Protein AF-A0A963ZEJ1-F1 (afdb_monomer_lite)

Structure (mmCIF, N/CA/C/O backbone):
data_AF-A0A963ZEJ1-F1
#
_entry.id   AF-A0A963ZEJ1-F1
#
loop_
_atom_site.group_PDB
_atom_site.id
_atom_site.type_symbol
_atom_site.label_atom_id
_atom_site.label_alt_id
_atom_site.label_comp_id
_atom_site.label_asym_id
_atom_site.label_entity_id
_atom_site.label_seq_id
_atom_site.pdbx_PDB_ins_code
_atom_site.Cartn_x
_atom_site.Cartn_y
_atom_site.Cartn_z
_atom_site.occupancy
_atom_site.B_iso_or_equiv
_atom_site.auth_seq_id
_atom_site.auth_comp_id
_atom_site.auth_asym_id
_atom_site.auth_atom_id
_atom_site.pdbx_PDB_model_num
ATOM 1 N N . MET A 1 1 ? -44.339 -29.256 -7.435 1.00 39.06 1 MET A N 1
ATOM 2 C CA . MET A 1 1 ? -43.150 -28.799 -8.188 1.00 39.06 1 MET A CA 1
ATOM 3 C C . MET A 1 1 ? -42.089 -28.352 -7.192 1.00 39.06 1 MET A C 1
ATOM 5 O O . MET A 1 1 ? -42.440 -28.005 -6.073 1.00 39.06 1 MET A O 1
ATOM 9 N N . LYS A 1 2 ? -40.819 -28.568 -7.535 1.00 39.97 2 LYS A N 1
ATOM 10 C CA . LYS A 1 2 ? -39.689 -28.749 -6.613 1.00 39.97 2 LYS A CA 1
ATOM 11 C C . LYS A 1 2 ? -39.314 -27.476 -5.844 1.00 39.97 2 LYS A C 1
ATOM 13 O O . LYS A 1 2 ? -39.390 -26.372 -6.365 1.00 39.97 2 LYS A O 1
ATOM 18 N N . LYS A 1 3 ? -38.897 -27.708 -4.600 1.00 50.38 3 LYS A N 1
ATOM 19 C CA . LYS A 1 3 ? -38.293 -26.777 -3.646 1.00 50.38 3 LYS A CA 1
ATOM 20 C C . LYS A 1 3 ? -37.101 -26.073 -4.302 1.00 50.38 3 LYS A C 1
ATOM 22 O O . LYS A 1 3 ? -36.184 -26.760 -4.741 1.00 50.38 3 LYS A O 1
ATOM 27 N N . VAL A 1 4 ? -37.096 -24.744 -4.313 1.00 52.72 4 VAL A N 1
ATOM 28 C CA . VAL A 1 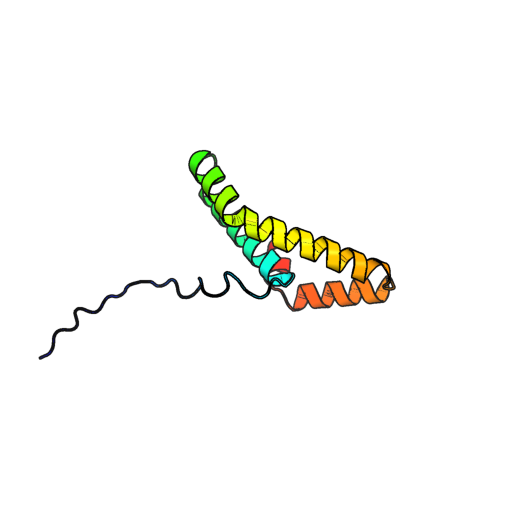4 ? -35.884 -23.942 -4.537 1.00 52.72 4 VAL A CA 1
ATOM 29 C C . VAL A 1 4 ? -35.764 -22.973 -3.364 1.00 52.72 4 VAL A C 1
ATOM 31 O O . VAL A 1 4 ? -35.991 -21.776 -3.468 1.00 52.72 4 VAL A O 1
ATOM 34 N N . LEU A 1 5 ? -35.478 -23.555 -2.200 1.00 52.38 5 LEU A N 1
ATOM 35 C CA . LEU A 1 5 ? -34.773 -22.874 -1.123 1.00 52.38 5 LEU A CA 1
ATOM 36 C C . LEU A 1 5 ? -33.290 -23.007 -1.462 1.00 52.38 5 LEU A C 1
ATOM 38 O O . LEU A 1 5 ? -32.654 -23.977 -1.063 1.00 52.38 5 LEU A O 1
ATOM 42 N N . LEU A 1 6 ? -32.775 -22.089 -2.270 1.00 44.62 6 LEU A N 1
ATOM 43 C CA . LEU A 1 6 ? -31.344 -21.950 -2.513 1.00 44.62 6 LEU A CA 1
ATOM 44 C C . LEU A 1 6 ? -31.009 -20.465 -2.417 1.00 44.62 6 LEU A C 1
ATOM 46 O O . LEU A 1 6 ? -31.089 -19.720 -3.386 1.00 44.62 6 LEU A O 1
ATOM 50 N N . SER A 1 7 ? -30.718 -20.062 -1.180 1.00 50.50 7 SER A N 1
ATOM 51 C CA . SER A 1 7 ? -29.470 -19.371 -0.860 1.00 50.50 7 SER A CA 1
ATOM 52 C C . SER A 1 7 ? -28.979 -18.387 -1.925 1.00 50.50 7 SER A C 1
ATOM 54 O O . SER A 1 7 ? -28.065 -18.702 -2.683 1.00 50.50 7 SER A O 1
ATOM 56 N N . LEU A 1 8 ? -29.497 -17.155 -1.895 1.00 43.38 8 LEU A N 1
ATOM 57 C CA . LEU A 1 8 ? -28.726 -15.993 -2.345 1.00 43.38 8 LEU A CA 1
ATOM 58 C C . LEU A 1 8 ? -27.741 -15.622 -1.224 1.00 43.38 8 LEU A C 1
ATOM 60 O O . LEU A 1 8 ? -27.830 -14.587 -0.571 1.00 43.38 8 LEU A O 1
ATOM 64 N N . GLY A 1 9 ? -26.869 -16.581 -0.923 1.00 44.53 9 GLY A N 1
ATOM 65 C CA . GLY A 1 9 ? -25.678 -16.352 -0.138 1.00 44.53 9 GLY A CA 1
ATOM 66 C C . GLY A 1 9 ? -24.649 -15.679 -1.034 1.00 44.53 9 GLY A C 1
ATOM 67 O O . GLY A 1 9 ? -24.399 -16.146 -2.140 1.00 44.53 9 GLY A O 1
ATOM 68 N N . VAL A 1 10 ? -24.054 -14.616 -0.501 1.00 48.50 10 VAL A N 1
ATOM 69 C CA . VAL A 1 10 ? -22.698 -14.172 -0.827 1.00 48.50 10 VAL A CA 1
ATOM 70 C C . VAL A 1 10 ? -22.520 -13.679 -2.271 1.00 48.50 10 VAL A C 1
ATOM 72 O O . VAL A 1 10 ? -21.927 -14.337 -3.120 1.00 48.50 10 VAL A O 1
ATOM 75 N N . VAL A 1 11 ? -22.907 -12.421 -2.506 1.00 46.50 11 VAL A N 1
ATOM 76 C CA . VAL A 1 11 ? -22.113 -11.554 -3.393 1.00 46.50 11 VAL A CA 1
ATOM 77 C C . VAL A 1 11 ? -20.851 -11.167 -2.614 1.00 46.50 11 VAL A C 1
ATOM 79 O O . VAL A 1 11 ? -20.733 -10.076 -2.080 1.00 46.50 11 VAL A O 1
ATOM 82 N N . ALA A 1 12 ? -19.937 -12.121 -2.473 1.00 46.72 12 ALA A N 1
ATOM 83 C CA . ALA A 1 12 ? -18.537 -11.881 -2.135 1.00 46.72 12 ALA A CA 1
ATOM 84 C C . ALA A 1 12 ? -17.699 -12.732 -3.091 1.00 46.72 12 ALA A C 1
ATOM 86 O O . ALA A 1 12 ? -16.950 -13.618 -2.701 1.00 46.72 12 ALA A O 1
ATOM 87 N N . ALA A 1 13 ? -17.899 -12.505 -4.387 1.00 41.09 13 ALA A N 1
ATOM 88 C CA . ALA A 1 13 ? -17.042 -13.056 -5.431 1.00 41.09 13 ALA A CA 1
ATOM 89 C C . ALA A 1 13 ? -15.914 -12.075 -5.811 1.00 41.09 13 ALA A C 1
ATOM 91 O O . ALA A 1 13 ? -15.387 -12.152 -6.912 1.00 41.09 13 ALA A O 1
ATOM 92 N N . MET A 1 14 ? -15.544 -11.163 -4.902 1.00 44.16 14 MET A N 1
ATOM 93 C CA . MET A 1 14 ? -14.358 -10.299 -5.023 1.00 44.16 14 MET A CA 1
ATOM 94 C C . MET A 1 14 ? -13.305 -10.587 -3.940 1.00 44.16 14 MET A C 1
ATOM 96 O O . MET A 1 14 ? -12.386 -9.812 -3.761 1.00 44.16 14 MET A O 1
ATOM 100 N N . ALA A 1 15 ? -13.403 -11.712 -3.224 1.00 42.00 15 ALA A N 1
ATOM 101 C CA . ALA A 1 15 ? -12.423 -12.103 -2.202 1.00 42.00 15 ALA A CA 1
ATOM 102 C C . ALA A 1 15 ? -11.589 -13.327 -2.630 1.00 42.00 15 ALA A C 1
ATOM 104 O O . ALA A 1 15 ? -11.363 -14.242 -1.844 1.00 42.00 15 ALA A O 1
ATOM 105 N N . MET A 1 16 ? -11.175 -13.376 -3.901 1.00 38.19 16 MET A N 1
ATOM 106 C CA . MET A 1 16 ? -10.298 -14.425 -4.455 1.00 38.19 16 MET A CA 1
ATOM 107 C C . MET A 1 16 ? -9.058 -13.828 -5.150 1.00 38.19 16 MET A C 1
ATOM 109 O O . MET A 1 16 ? -8.602 -14.351 -6.161 1.00 38.19 16 MET A O 1
ATOM 113 N N . THR A 1 17 ? -8.504 -12.738 -4.615 1.00 44.22 17 THR A N 1
ATOM 114 C CA . THR A 1 17 ? -7.114 -12.306 -4.885 1.00 44.22 17 THR A CA 1
ATOM 115 C C . THR A 1 17 ? -6.252 -12.287 -3.624 1.00 44.22 17 THR A C 1
ATOM 117 O O . THR A 1 17 ? -5.040 -12.117 -3.717 1.00 44.22 17 THR A O 1
ATOM 120 N N . SER A 1 18 ? -6.826 -12.553 -2.445 1.00 45.03 18 SER A N 1
ATOM 121 C CA . SER A 1 18 ? -6.015 -12.748 -1.248 1.00 45.03 18 SER A CA 1
ATOM 122 C C . SER A 1 18 ? -5.134 -13.989 -1.430 1.00 45.03 18 SER A C 1
ATOM 124 O O . SER A 1 18 ? -5.622 -15.121 -1.466 1.00 45.03 18 SER A O 1
ATOM 126 N N . CYS A 1 19 ? -3.826 -13.723 -1.503 1.00 44.81 19 CYS A N 1
ATOM 127 C CA . CYS A 1 19 ? -2.707 -14.641 -1.306 1.00 44.81 19 CYS A CA 1
ATOM 128 C C . CYS A 1 19 ? -2.154 -15.350 -2.564 1.00 44.81 19 CYS A C 1
ATOM 130 O O . CYS A 1 19 ? -2.369 -16.548 -2.753 1.00 44.81 19 CYS A O 1
ATOM 132 N N . GLY A 1 20 ? -1.324 -14.672 -3.376 1.00 38.44 20 GLY A N 1
ATOM 133 C CA . GLY A 1 20 ? -0.417 -15.431 -4.259 1.00 38.44 20 GLY A CA 1
ATOM 134 C C . GLY A 1 20 ? 0.432 -14.706 -5.301 1.00 38.44 20 GLY A C 1
ATOM 135 O O . GLY A 1 20 ? 1.379 -15.309 -5.798 1.00 38.44 20 GLY A O 1
ATOM 136 N N . GLY A 1 21 ? 0.149 -13.448 -5.624 1.00 44.22 21 GLY A N 1
ATOM 137 C CA . GLY A 1 21 ? 0.980 -12.653 -6.527 1.00 44.22 21 GLY A CA 1
ATOM 138 C C . GLY A 1 21 ? 0.903 -11.208 -6.091 1.00 44.22 21 GLY A C 1
ATOM 139 O O . GLY A 1 21 ? -0.032 -10.517 -6.458 1.00 44.22 21 GLY A O 1
ATOM 140 N N . HIS A 1 22 ? 1.820 -10.775 -5.231 1.00 56.91 22 HIS A N 1
ATOM 141 C CA . HIS A 1 22 ? 1.896 -9.357 -4.927 1.00 56.91 22 HIS A CA 1
ATOM 142 C C . HIS A 1 22 ? 2.632 -8.686 -6.091 1.00 56.91 22 HIS A C 1
ATOM 144 O O . HIS A 1 22 ? 3.847 -8.813 -6.227 1.00 56.91 22 HIS A O 1
ATOM 150 N N . ASP A 1 23 ? 1.886 -8.025 -6.963 1.00 70.81 23 ASP A N 1
ATOM 151 C CA . ASP A 1 23 ? 2.417 -6.998 -7.850 1.00 70.81 23 ASP A CA 1
ATOM 152 C C . ASP A 1 23 ? 2.043 -5.610 -7.308 1.00 70.81 23 ASP A C 1
ATOM 154 O O . ASP A 1 23 ? 1.235 -5.464 -6.385 1.00 70.81 23 ASP A O 1
ATOM 158 N N . MET A 1 24 ? 2.663 -4.571 -7.864 1.00 74.62 24 MET A N 1
ATOM 159 C CA . MET A 1 24 ? 2.447 -3.193 -7.416 1.00 74.62 24 MET A CA 1
ATOM 160 C C . MET A 1 24 ? 0.995 -2.735 -7.541 1.00 74.62 24 MET A C 1
ATOM 162 O O . MET A 1 24 ? 0.568 -1.880 -6.764 1.00 74.62 24 MET A O 1
ATOM 166 N N . CYS A 1 25 ? 0.234 -3.279 -8.492 1.00 81.06 25 CYS A N 1
ATOM 167 C CA . CYS A 1 25 ? -1.152 -2.883 -8.668 1.00 81.06 25 CYS A CA 1
ATOM 168 C C . CYS A 1 25 ? -2.045 -3.465 -7.579 1.00 81.06 25 CYS A C 1
ATOM 170 O O . CYS A 1 25 ? -2.825 -2.732 -6.976 1.00 81.06 25 CYS A O 1
ATOM 172 N N . SER A 1 26 ? -1.842 -4.739 -7.242 1.00 81.00 26 SER A N 1
ATOM 173 C CA . SER A 1 26 ? -2.515 -5.371 -6.103 1.00 81.00 26 SER A CA 1
ATOM 174 C C . SER A 1 26 ? -2.267 -4.584 -4.807 1.00 81.00 26 SER A C 1
ATOM 176 O O . SER A 1 26 ? -3.181 -4.355 -4.021 1.00 81.00 26 SER A O 1
ATOM 178 N N . CYS A 1 27 ? -1.052 -4.059 -4.618 1.00 84.75 27 CYS A N 1
ATOM 179 C CA . CYS A 1 27 ? -0.734 -3.176 -3.494 1.00 84.75 27 CYS A CA 1
ATOM 180 C C . CYS A 1 27 ? -1.492 -1.841 -3.510 1.00 84.75 27 CYS A C 1
ATOM 182 O O . CYS A 1 27 ? -1.892 -1.337 -2.457 1.00 84.75 27 CYS A O 1
ATOM 184 N N . ALA A 1 28 ? -1.689 -1.254 -4.691 1.00 83.31 28 ALA A N 1
ATOM 185 C CA . ALA A 1 28 ? -2.478 -0.038 -4.851 1.00 83.31 28 ALA A CA 1
ATOM 186 C C . ALA A 1 28 ? -3.969 -0.286 -4.567 1.00 83.31 28 ALA A C 1
ATOM 188 O O . ALA A 1 28 ? -4.599 0.526 -3.888 1.00 83.31 28 ALA A O 1
ATOM 189 N N . GLU A 1 29 ? -4.517 -1.411 -5.028 1.00 85.56 29 GLU A N 1
ATOM 190 C CA . GLU A 1 29 ? -5.897 -1.827 -4.759 1.00 85.56 29 GLU A CA 1
ATOM 191 C C . GLU A 1 29 ? -6.133 -2.042 -3.263 1.00 85.56 29 GLU A C 1
ATOM 193 O O . GLU A 1 29 ? -7.020 -1.408 -2.690 1.00 85.56 29 GLU A O 1
ATOM 198 N N . THR A 1 30 ? -5.279 -2.828 -2.602 1.00 85.94 30 THR A N 1
ATOM 199 C CA . THR A 1 30 ? -5.368 -3.054 -1.153 1.00 85.94 30 THR A CA 1
ATOM 200 C C . THR A 1 30 ? -5.302 -1.742 -0.375 1.00 85.94 30 THR A C 1
ATOM 202 O O . THR A 1 30 ? -6.054 -1.528 0.576 1.00 85.94 30 THR A O 1
ATOM 205 N N . ARG A 1 31 ? -4.438 -0.808 -0.796 1.00 85.62 31 ARG A N 1
ATOM 206 C CA . ARG A 1 31 ? -4.339 0.507 -0.156 1.00 85.62 31 ARG A CA 1
ATOM 207 C C . ARG A 1 31 ? -5.612 1.339 -0.327 1.00 85.62 31 ARG A C 1
ATOM 209 O O . ARG A 1 31 ? -6.012 2.012 0.622 1.00 85.62 31 ARG A O 1
ATOM 216 N N . LEU A 1 32 ? -6.249 1.304 -1.499 1.00 87.62 32 LEU A N 1
ATOM 217 C CA . LEU A 1 32 ? -7.538 1.971 -1.719 1.00 87.62 32 LEU A CA 1
ATOM 218 C C . LEU A 1 32 ? -8.645 1.374 -0.855 1.00 87.62 32 LEU A C 1
ATOM 220 O O . LEU A 1 32 ? -9.437 2.121 -0.284 1.00 87.62 32 LEU A O 1
ATOM 224 N N . GLU A 1 33 ? -8.711 0.048 -0.756 1.00 88.94 33 GLU A N 1
ATOM 225 C CA . GLU A 1 33 ? -9.696 -0.631 0.088 1.00 88.94 33 GLU A CA 1
ATOM 226 C C . GLU A 1 33 ? -9.502 -0.273 1.561 1.00 88.94 33 GLU A C 1
ATOM 228 O O . GLU A 1 33 ? -10.460 0.126 2.224 1.00 88.94 33 GLU A O 1
ATOM 233 N N . ALA A 1 34 ? -8.257 -0.297 2.047 1.00 87.8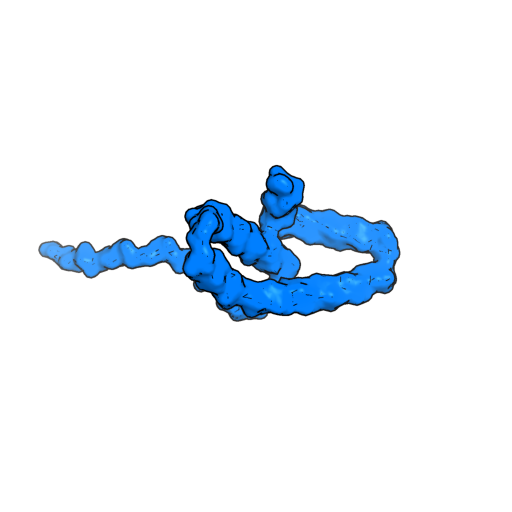8 34 ALA A N 1
ATOM 234 C CA . ALA A 1 34 ? -7.926 0.131 3.400 1.00 87.88 34 ALA A CA 1
ATOM 235 C C . ALA A 1 34 ? -8.341 1.590 3.658 1.00 87.88 34 ALA A C 1
ATOM 237 O O . ALA A 1 34 ? -8.949 1.881 4.686 1.00 87.88 34 ALA A O 1
ATOM 238 N N . MET A 1 35 ? -8.075 2.510 2.721 1.00 87.88 35 MET A N 1
ATOM 239 C CA . MET A 1 35 ? -8.500 3.913 2.835 1.00 87.88 35 MET A CA 1
ATOM 240 C C . MET A 1 35 ? -10.021 4.064 2.915 1.00 87.88 35 MET A C 1
ATOM 242 O O . MET A 1 35 ? -10.510 4.775 3.790 1.00 87.88 35 MET A O 1
ATOM 246 N N . LYS A 1 36 ? -10.769 3.370 2.052 1.00 90.31 36 LYS A N 1
ATOM 247 C CA . LYS A 1 36 ? -12.240 3.401 2.052 1.00 90.31 36 LYS A CA 1
ATOM 248 C C . LYS A 1 36 ? -12.820 2.825 3.343 1.00 90.31 36 LYS A C 1
ATOM 250 O O . LYS A 1 36 ? -13.780 3.373 3.880 1.00 90.31 36 LYS A O 1
ATOM 255 N N . GLU A 1 37 ? -12.244 1.739 3.858 1.00 91.44 37 GLU A N 1
ATOM 256 C CA . GLU A 1 37 ? -12.675 1.150 5.128 1.00 91.44 37 GLU A CA 1
ATOM 257 C C . GLU A 1 37 ? -12.354 2.059 6.319 1.00 91.44 37 GLU A C 1
ATOM 259 O O . GLU A 1 37 ? -13.203 2.218 7.196 1.00 91.44 37 GLU A O 1
ATOM 264 N N . MET A 1 38 ? -11.185 2.710 6.334 1.00 89.00 38 MET A N 1
ATOM 265 C CA . MET A 1 38 ? -10.838 3.704 7.357 1.00 89.00 38 MET A CA 1
ATOM 266 C C . MET A 1 38 ? -11.767 4.924 7.306 1.00 89.00 38 MET A C 1
ATOM 268 O O . MET A 1 38 ? -12.259 5.359 8.345 1.00 89.00 38 MET A O 1
ATOM 272 N N . GLU A 1 39 ? -12.070 5.447 6.114 1.00 90.56 39 GLU A N 1
ATOM 273 C CA . GLU A 1 39 ? -13.022 6.552 5.941 1.00 90.56 39 GLU A CA 1
ATOM 274 C C . GLU A 1 39 ? -14.422 6.167 6.443 1.00 90.56 39 GLU A C 1
ATOM 276 O O . GLU A 1 39 ? -15.058 6.926 7.176 1.00 90.56 39 GLU A O 1
ATOM 281 N N . ALA A 1 40 ? -14.885 4.957 6.114 1.00 93.25 40 ALA A N 1
ATOM 282 C CA . ALA A 1 40 ? -16.167 4.440 6.581 1.00 93.25 40 ALA A CA 1
ATOM 283 C C . ALA A 1 40 ? -16.199 4.179 8.100 1.00 93.25 40 ALA A C 1
ATOM 285 O O . ALA A 1 40 ? -17.268 4.255 8.714 1.00 93.25 40 ALA A O 1
ATOM 286 N N . ALA A 1 41 ? -15.054 3.860 8.712 1.00 92.31 41 ALA A N 1
ATOM 287 C CA . ALA A 1 41 ? -14.921 3.697 10.157 1.00 92.31 41 ALA A CA 1
ATOM 288 C C . ALA A 1 41 ? -14.956 5.039 10.910 1.00 92.31 41 ALA A C 1
ATOM 290 O O . ALA A 1 41 ? -15.436 5.078 12.047 1.00 92.31 41 ALA A O 1
ATOM 291 N N . GLY A 1 42 ? -14.508 6.132 10.285 1.00 91.62 42 GLY A N 1
ATOM 292 C CA . GLY A 1 42 ? -14.415 7.445 10.923 1.00 91.62 42 GLY A CA 1
ATOM 293 C C . GLY A 1 42 ? -13.474 7.414 12.132 1.00 91.62 42 GLY A C 1
ATOM 294 O O . GLY A 1 42 ? -12.396 6.837 12.058 1.00 91.62 42 GLY A O 1
ATOM 295 N N . ASP A 1 43 ? -13.896 7.992 13.260 1.00 92.50 43 ASP A N 1
ATOM 296 C CA . ASP A 1 43 ? -13.112 8.032 14.510 1.00 92.50 43 ASP A CA 1
ATOM 297 C C . ASP A 1 43 ? -13.321 6.798 15.423 1.00 92.50 43 ASP A C 1
ATOM 299 O O . ASP A 1 43 ? -12.990 6.824 16.612 1.00 92.50 43 ASP A O 1
ATOM 303 N N . ASP A 1 44 ? -13.914 5.711 14.915 1.00 94.81 44 ASP A N 1
ATOM 304 C CA . ASP A 1 44 ? -14.140 4.483 15.689 1.00 94.81 44 ASP A CA 1
ATOM 305 C C . ASP A 1 44 ? -12.825 3.703 15.878 1.00 94.81 44 ASP A C 1
ATOM 307 O O . ASP A 1 44 ? -12.448 2.866 15.056 1.00 94.81 44 ASP A O 1
ATOM 311 N N . GLU A 1 45 ? -12.124 3.965 16.988 1.00 91.38 45 GLU A N 1
ATOM 312 C CA . GLU A 1 45 ? -10.830 3.343 17.315 1.00 91.38 45 GLU A CA 1
ATOM 313 C C . GLU A 1 45 ? -10.837 1.807 17.269 1.00 91.38 45 GLU A C 1
ATOM 315 O O . GLU A 1 45 ? -9.809 1.201 16.960 1.00 91.38 45 GLU A O 1
ATOM 320 N N . ALA A 1 46 ? -11.958 1.156 17.599 1.00 93.81 46 ALA A N 1
ATOM 321 C CA . ALA A 1 46 ? -12.027 -0.303 17.589 1.00 93.81 46 ALA A CA 1
ATOM 322 C C . ALA A 1 46 ? -12.004 -0.836 16.152 1.00 93.81 46 ALA A C 1
ATOM 324 O O . ALA A 1 46 ? -11.253 -1.764 15.853 1.00 93.81 46 ALA A O 1
ATOM 325 N N . LYS A 1 47 ? -12.768 -0.203 15.256 1.00 91.12 47 LYS A N 1
ATOM 326 C CA . LYS A 1 47 ? -12.774 -0.550 13.830 1.00 91.12 47 LYS A CA 1
ATOM 327 C C . LYS A 1 47 ? -11.471 -0.178 13.147 1.00 91.12 47 LYS A C 1
ATOM 329 O O . LYS A 1 47 ? -10.979 -0.958 12.343 1.00 91.12 47 LYS A O 1
ATOM 334 N N . LEU A 1 48 ? -10.887 0.969 13.490 1.00 91.38 48 LEU A N 1
ATOM 335 C CA . LEU A 1 48 ? -9.592 1.381 12.949 1.00 91.38 48 LEU A CA 1
ATOM 336 C C . LEU A 1 48 ? -8.494 0.362 13.280 1.00 91.38 48 LEU A C 1
ATOM 338 O O . LEU A 1 48 ? -7.718 0.005 12.400 1.00 91.38 48 LEU A O 1
ATOM 342 N N . LYS A 1 49 ? -8.470 -0.173 14.509 1.00 92.69 49 LYS A N 1
ATOM 343 C CA . LYS A 1 49 ? -7.533 -1.246 14.884 1.00 92.69 49 LYS A CA 1
ATOM 344 C C . LYS A 1 49 ? -7.791 -2.552 14.139 1.00 92.69 49 LYS A C 1
ATOM 346 O O . LYS A 1 49 ? -6.839 -3.200 13.724 1.00 92.69 49 LYS A O 1
ATOM 351 N N . GLU A 1 50 ? -9.054 -2.936 13.965 1.00 92.88 50 GLU A N 1
ATOM 352 C CA . GLU A 1 50 ? -9.408 -4.138 13.200 1.00 92.88 50 GLU A CA 1
ATOM 353 C C . GLU A 1 50 ? -8.966 -4.016 11.733 1.00 92.88 50 GLU A C 1
ATOM 355 O O . GLU A 1 50 ? -8.417 -4.959 11.168 1.00 92.88 50 GLU A O 1
ATOM 360 N N . ILE A 1 51 ? -9.139 -2.832 11.139 1.00 89.06 51 ILE A N 1
ATOM 361 C CA . ILE A 1 51 ? -8.681 -2.512 9.784 1.00 89.06 51 ILE A CA 1
ATOM 362 C C . ILE A 1 51 ? -7.148 -2.556 9.705 1.00 89.06 51 ILE A C 1
ATOM 364 O O . ILE A 1 51 ? -6.606 -3.181 8.796 1.00 89.06 51 ILE A O 1
ATOM 368 N N . GLU A 1 52 ? -6.434 -1.958 10.664 1.00 89.19 52 GLU A N 1
ATOM 369 C CA . GLU A 1 52 ? -4.966 -2.008 10.716 1.00 89.19 52 GLU A CA 1
ATOM 370 C C . GLU A 1 52 ? -4.458 -3.457 10.780 1.00 89.19 52 GLU A C 1
ATOM 372 O O . GLU A 1 52 ? -3.604 -3.854 9.987 1.00 89.19 52 GLU A O 1
ATOM 377 N N . GLU A 1 53 ? -5.013 -4.282 11.673 1.00 92.19 53 GLU A N 1
ATOM 378 C CA . GLU A 1 53 ? -4.625 -5.693 11.782 1.00 92.19 53 GLU A CA 1
ATOM 379 C C . GLU A 1 53 ? -4.956 -6.492 10.516 1.00 92.19 53 GLU A C 1
ATOM 381 O O . GLU A 1 53 ? -4.168 -7.355 10.120 1.00 92.19 53 GLU A O 1
ATOM 386 N N . LYS A 1 54 ? -6.083 -6.186 9.860 1.00 87.69 54 LYS A N 1
ATOM 387 C CA . LYS A 1 54 ? -6.519 -6.835 8.618 1.00 87.69 54 LYS A CA 1
ATOM 388 C C . LYS A 1 54 ? -5.534 -6.612 7.468 1.00 87.69 54 LYS A C 1
ATOM 390 O O . LYS A 1 54 ? -5.232 -7.571 6.766 1.00 87.69 54 LYS A O 1
ATOM 395 N N . TYR A 1 55 ? -5.024 -5.391 7.293 1.00 89.56 55 TYR A N 1
ATOM 396 C CA . TYR A 1 55 ? -4.160 -5.037 6.154 1.00 89.56 55 TYR A CA 1
ATOM 397 C C . TYR A 1 55 ? -2.657 -5.094 6.451 1.00 89.56 55 TYR A C 1
ATOM 399 O O . TYR A 1 55 ? -1.845 -4.968 5.536 1.00 89.56 55 TYR A O 1
ATOM 407 N N . LYS A 1 56 ? -2.254 -5.327 7.704 1.00 87.62 56 LYS A N 1
ATOM 408 C CA . LYS A 1 56 ? -0.843 -5.344 8.118 1.00 87.62 56 LYS A CA 1
ATOM 409 C C . LYS A 1 56 ? 0.044 -6.273 7.282 1.00 87.62 56 LYS A C 1
ATOM 411 O O . LYS A 1 56 ? 1.156 -5.900 6.920 1.00 87.62 56 LYS A O 1
ATOM 416 N N . ALA A 1 57 ? -0.429 -7.486 6.993 1.00 87.06 57 ALA A N 1
ATOM 417 C CA . ALA A 1 57 ? 0.346 -8.462 6.226 1.00 87.06 57 ALA A CA 1
ATOM 418 C C . ALA A 1 57 ? 0.554 -8.014 4.770 1.00 87.06 57 ALA A C 1
ATOM 420 O O . ALA A 1 57 ? 1.645 -8.188 4.220 1.00 87.06 57 ALA A O 1
ATOM 421 N N . ASP A 1 58 ? -0.469 -7.402 4.172 1.00 83.62 58 ASP A N 1
ATOM 422 C CA . ASP A 1 58 ? -0.385 -6.849 2.824 1.00 83.62 58 ASP A CA 1
ATOM 423 C C . ASP A 1 58 ? 0.528 -5.616 2.801 1.00 83.62 58 ASP A C 1
ATOM 425 O O . ASP A 1 58 ? 1.344 -5.476 1.896 1.00 83.62 58 ASP A O 1
ATOM 429 N N . GLU A 1 59 ? 0.491 -4.762 3.830 1.00 84.75 59 GLU A N 1
ATOM 430 C CA . GLU A 1 59 ? 1.412 -3.625 3.953 1.00 84.75 59 GLU A CA 1
ATOM 431 C C . GLU A 1 59 ? 2.878 -4.084 3.998 1.00 84.75 59 GLU A C 1
ATOM 433 O O . GLU A 1 59 ? 3.725 -3.545 3.280 1.00 84.75 59 GLU A O 1
ATOM 438 N N . GLU A 1 60 ? 3.194 -5.108 4.796 1.00 88.19 60 GLU A N 1
ATOM 439 C CA . GLU A 1 60 ? 4.549 -5.665 4.876 1.00 88.19 60 GLU A CA 1
ATOM 440 C C . GLU A 1 60 ? 5.006 -6.267 3.540 1.00 88.19 60 GLU A C 1
ATOM 442 O O . GLU A 1 60 ? 6.150 -6.054 3.118 1.00 88.19 60 GLU A O 1
ATOM 447 N N . ALA A 1 61 ? 4.121 -6.986 2.849 1.00 84.88 61 ALA A N 1
ATOM 448 C CA . ALA A 1 61 ? 4.415 -7.564 1.543 1.00 84.88 61 ALA A CA 1
ATOM 449 C C . ALA A 1 61 ? 4.623 -6.483 0.469 1.00 84.88 61 ALA A C 1
ATOM 451 O O . ALA A 1 61 ? 5.610 -6.522 -0.271 1.00 84.88 61 ALA A O 1
ATOM 452 N N . CYS A 1 62 ? 3.755 -5.475 0.435 1.00 84.69 62 CYS A N 1
ATOM 453 C CA . CYS A 1 62 ? 3.838 -4.349 -0.487 1.00 84.69 62 CYS A CA 1
ATOM 454 C C . CYS A 1 62 ? 5.062 -3.474 -0.246 1.00 84.69 62 CYS A C 1
ATOM 456 O O . CYS A 1 62 ? 5.710 -3.036 -1.197 1.00 84.69 62 CYS A O 1
ATOM 458 N N . LYS A 1 63 ? 5.439 -3.265 1.017 1.00 85.94 63 LYS A N 1
ATOM 459 C CA . LYS A 1 63 ? 6.677 -2.571 1.369 1.00 85.94 63 LYS A CA 1
ATOM 460 C C . LYS A 1 63 ? 7.896 -3.301 0.818 1.00 85.94 63 LYS A C 1
ATOM 462 O O . LYS A 1 63 ? 8.760 -2.670 0.216 1.00 85.94 63 LYS A O 1
ATOM 467 N N . LYS A 1 64 ? 7.951 -4.624 0.985 1.00 86.75 64 LYS A N 1
ATOM 468 C CA . LYS A 1 64 ? 9.062 -5.433 0.479 1.00 86.75 64 LYS A CA 1
ATOM 469 C C . LYS A 1 64 ? 9.176 -5.353 -1.046 1.00 86.75 64 LYS A C 1
ATOM 471 O O . LYS A 1 64 ? 10.277 -5.171 -1.554 1.00 86.75 64 LYS A O 1
ATOM 476 N N . LEU A 1 65 ? 8.054 -5.414 -1.762 1.00 82.12 65 LEU A N 1
ATOM 477 C CA . LEU A 1 65 ? 8.028 -5.189 -3.210 1.00 82.12 65 LEU A CA 1
ATOM 478 C C . LEU A 1 65 ? 8.482 -3.791 -3.599 1.00 82.12 65 LEU A C 1
ATOM 480 O O . LEU A 1 65 ? 9.234 -3.644 -4.557 1.00 82.12 65 LEU A O 1
ATOM 484 N N . GLY A 1 66 ? 8.047 -2.769 -2.859 1.00 81.81 66 GLY A N 1
ATOM 485 C CA . GLY A 1 66 ? 8.500 -1.391 -3.039 1.00 81.81 66 GLY A CA 1
ATOM 486 C C . GLY A 1 66 ? 10.016 -1.269 -2.937 1.00 81.81 66 GLY A C 1
ATOM 487 O O . GLY A 1 66 ? 10.644 -0.636 -3.784 1.00 81.81 66 GLY A O 1
ATOM 488 N N . ASP A 1 67 ? 10.607 -1.915 -1.935 1.00 84.69 67 ASP A N 1
ATOM 489 C CA . ASP A 1 67 ? 12.054 -1.928 -1.727 1.00 84.69 67 ASP A CA 1
ATOM 490 C C . ASP A 1 67 ? 12.792 -2.695 -2.841 1.00 84.69 67 ASP A C 1
ATOM 492 O O . ASP A 1 67 ? 13.789 -2.197 -3.366 1.00 84.69 67 ASP A O 1
ATOM 496 N N . GLU A 1 68 ? 12.288 -3.864 -3.254 1.00 83.00 68 GLU A N 1
ATOM 497 C CA . GLU A 1 68 ? 12.850 -4.652 -4.364 1.00 83.00 68 GLU A CA 1
ATOM 498 C C . GLU A 1 68 ? 12.813 -3.866 -5.681 1.00 83.00 68 GLU A C 1
ATOM 500 O O . GLU A 1 68 ? 13.821 -3.739 -6.375 1.00 83.00 68 GLU A O 1
ATOM 505 N N . MET A 1 69 ? 11.675 -3.251 -5.987 1.00 79.06 69 MET A N 1
ATOM 506 C CA . MET A 1 69 ? 11.474 -2.455 -7.191 1.00 79.06 69 MET A CA 1
ATOM 507 C C . MET A 1 69 ? 12.302 -1.166 -7.181 1.00 79.06 69 MET A C 1
ATOM 509 O O . MET A 1 69 ? 12.806 -0.746 -8.222 1.00 79.06 69 MET A O 1
ATOM 513 N N . LYS A 1 70 ? 12.515 -0.558 -6.011 1.00 81.50 70 LYS A N 1
ATOM 514 C CA . LYS A 1 70 ? 13.415 0.588 -5.857 1.00 81.50 70 LYS A CA 1
ATOM 515 C C . LYS A 1 70 ? 14.868 0.215 -6.136 1.00 81.50 70 LYS A C 1
ATOM 517 O O . LYS A 1 70 ? 15.565 0.995 -6.783 1.00 81.50 70 LYS A O 1
ATOM 522 N N . GLU A 1 71 ? 15.325 -0.945 -5.666 1.00 83.88 71 GLU A N 1
ATOM 523 C CA . GLU A 1 71 ? 16.661 -1.443 -6.002 1.00 83.88 71 GLU A CA 1
ATOM 524 C C . GLU A 1 71 ? 16.761 -1.789 -7.496 1.00 83.88 71 GLU A C 1
ATOM 526 O O . GLU A 1 71 ? 17.726 -1.371 -8.127 1.00 83.88 71 GLU A O 1
ATOM 5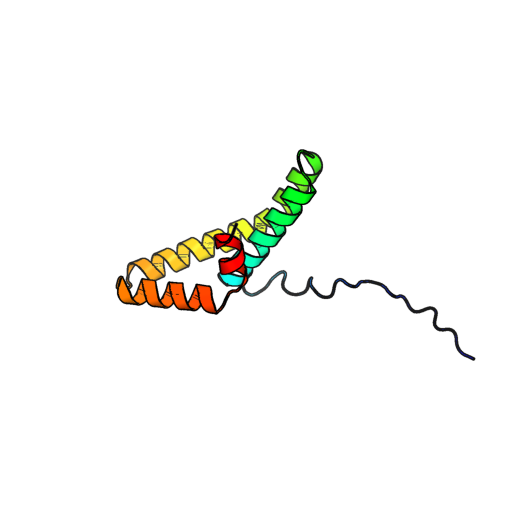31 N N . GLU A 1 72 ? 15.743 -2.410 -8.108 1.00 77.56 72 GLU A N 1
ATOM 532 C CA . GLU A 1 72 ? 15.717 -2.619 -9.567 1.00 77.56 72 GLU A CA 1
ATOM 533 C C . GLU A 1 72 ? 15.764 -1.304 -10.355 1.00 77.56 72 GLU A C 1
ATOM 535 O O . GLU A 1 72 ? 16.425 -1.206 -11.387 1.00 77.56 72 GLU A O 1
ATOM 540 N N . MET A 1 73 ? 15.049 -0.278 -9.891 1.00 79.06 73 MET A N 1
ATOM 541 C CA . MET A 1 73 ? 15.024 1.022 -10.551 1.00 79.06 73 MET A CA 1
ATOM 542 C C . MET A 1 73 ? 16.318 1.803 -10.368 1.00 79.06 73 MET A C 1
ATOM 544 O O . MET A 1 73 ? 16.616 2.665 -11.186 1.00 79.06 73 MET A O 1
ATOM 548 N N . LYS A 1 74 ? 17.099 1.541 -9.323 1.00 83.06 74 LYS A N 1
ATOM 549 C CA . LYS A 1 74 ? 18.335 2.278 -9.034 1.00 83.06 74 LYS A CA 1
ATOM 550 C C . LYS A 1 74 ? 19.371 2.159 -10.150 1.00 83.06 74 LYS A C 1
ATOM 552 O O . LYS A 1 74 ? 20.071 3.135 -10.413 1.00 83.06 74 LYS A O 1
ATOM 557 N N . ASP A 1 75 ? 19.417 1.003 -10.807 1.00 81.88 75 ASP A N 1
ATOM 558 C CA . ASP A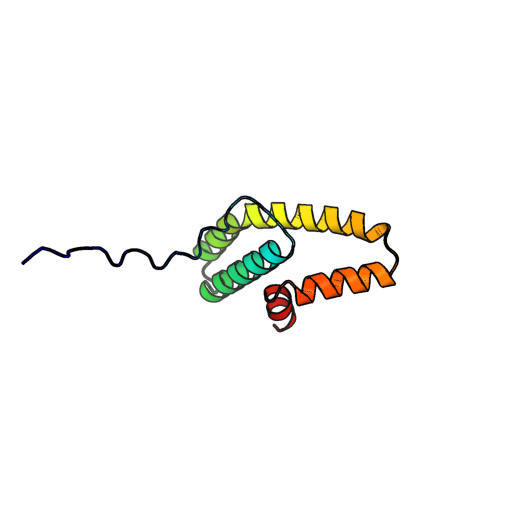 1 75 ? 20.336 0.714 -11.911 1.00 81.88 75 ASP A CA 1
ATOM 559 C C . ASP A 1 75 ? 19.783 1.136 -13.286 1.00 81.88 75 ASP A C 1
ATOM 561 O O . ASP A 1 75 ? 20.502 1.086 -14.286 1.00 81.88 75 ASP A O 1
ATOM 565 N N . LEU A 1 76 ? 18.524 1.586 -13.351 1.00 81.19 76 LEU A N 1
ATOM 566 C CA . LEU A 1 76 ? 17.900 2.080 -14.577 1.00 81.19 76 LEU A CA 1
ATOM 567 C C . LEU A 1 76 ? 18.244 3.550 -14.843 1.00 81.19 76 LEU A C 1
ATOM 569 O O . LEU A 1 76 ? 18.415 4.364 -13.925 1.00 81.19 76 LEU A O 1
ATOM 573 N N . SER A 1 77 ? 18.289 3.903 -16.129 1.00 87.56 77 SER A N 1
ATOM 574 C CA . SER A 1 77 ? 18.350 5.299 -16.556 1.00 87.56 77 SER A CA 1
ATOM 575 C C . SER A 1 77 ? 17.059 6.033 -16.178 1.00 87.56 77 SER A C 1
ATOM 577 O O . SER A 1 77 ? 16.014 5.418 -15.966 1.00 87.56 77 SER A O 1
ATOM 579 N N . ASP A 1 78 ? 17.104 7.361 -16.092 1.00 86.50 78 ASP A N 1
ATOM 580 C CA . ASP A 1 78 ? 15.908 8.138 -15.746 1.00 86.50 78 ASP A CA 1
ATOM 581 C C . ASP A 1 78 ? 14.803 8.024 -16.813 1.00 86.50 78 ASP A C 1
ATOM 583 O O . ASP A 1 78 ? 13.622 8.078 -16.474 1.00 86.50 78 ASP A O 1
ATOM 587 N N . GLU A 1 79 ? 15.171 7.785 -18.078 1.00 88.00 79 GLU A N 1
ATOM 588 C CA . GLU A 1 79 ? 14.226 7.502 -19.167 1.00 88.00 79 GLU A CA 1
ATOM 589 C C . GLU A 1 79 ? 13.519 6.152 -18.959 1.00 88.00 79 GLU A C 1
ATOM 591 O O . GLU A 1 79 ? 12.291 6.075 -19.026 1.00 88.00 79 GLU A O 1
ATOM 596 N N . ASP A 1 80 ? 14.269 5.103 -18.607 1.00 85.75 80 ASP A N 1
ATOM 597 C CA . ASP A 1 80 ? 13.709 3.769 -18.353 1.00 85.75 80 ASP A CA 1
ATOM 598 C C . ASP A 1 80 ? 12.838 3.739 -17.090 1.00 85.75 80 ASP A C 1
ATOM 600 O O . ASP A 1 80 ? 11.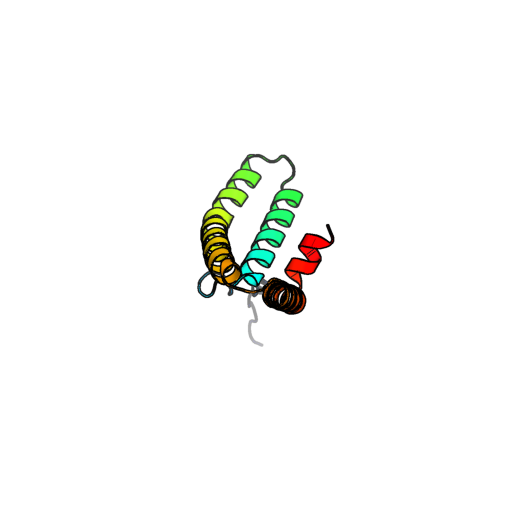804 3.071 -17.064 1.00 85.75 80 ASP A O 1
ATOM 604 N N . LYS A 1 81 ? 13.214 4.491 -16.044 1.00 82.31 81 LYS A N 1
ATOM 605 C CA . LYS A 1 81 ? 12.383 4.654 -14.838 1.00 82.31 81 LYS A CA 1
ATOM 606 C C . LYS A 1 81 ? 11.047 5.309 -15.164 1.00 82.31 81 LYS A C 1
ATOM 608 O O . LYS A 1 81 ? 10.017 4.823 -14.705 1.00 82.31 81 LYS A O 1
ATOM 613 N N . MET A 1 82 ? 11.068 6.397 -15.940 1.00 82.88 82 MET A N 1
ATOM 614 C CA . MET A 1 82 ? 9.858 7.115 -16.353 1.00 82.88 82 MET A CA 1
ATOM 615 C C . MET A 1 82 ? 8.936 6.200 -17.155 1.00 82.88 82 MET A C 1
ATOM 617 O O . MET A 1 82 ? 7.756 6.108 -16.836 1.00 82.88 82 MET A O 1
ATOM 621 N N . LYS A 1 83 ? 9.486 5.453 -18.118 1.00 85.44 83 LYS A N 1
ATOM 622 C CA . LYS A 1 83 ? 8.710 4.509 -18.924 1.00 85.44 83 LYS A CA 1
ATOM 623 C C . LYS A 1 83 ? 8.101 3.383 -18.084 1.00 85.44 83 LYS A C 1
ATOM 625 O O . LYS A 1 83 ? 6.919 3.096 -18.216 1.00 85.44 83 LYS A O 1
ATOM 630 N N . LYS A 1 84 ? 8.880 2.785 -17.176 1.00 78.75 84 LYS A N 1
ATOM 631 C CA . LYS A 1 84 ? 8.396 1.724 -16.278 1.00 78.75 84 LYS A CA 1
ATOM 632 C C . LYS A 1 84 ? 7.296 2.264 -15.350 1.00 78.75 84 LYS A C 1
ATOM 634 O O . LYS A 1 84 ? 6.295 1.596 -15.125 1.00 78.75 84 LYS A O 1
ATOM 639 N N . MET A 1 85 ? 7.448 3.487 -14.837 1.00 78.62 85 MET A N 1
ATOM 640 C CA . MET A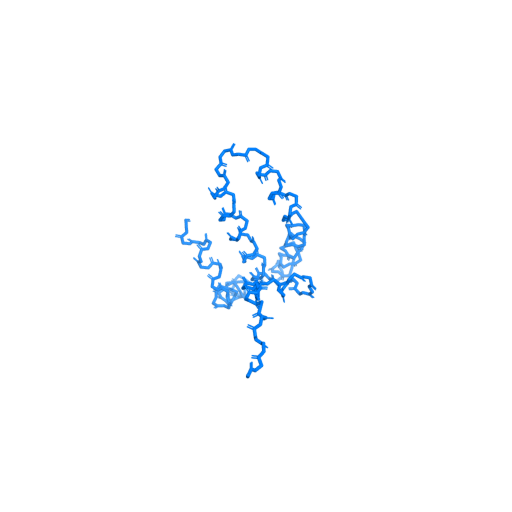 1 85 ? 6.428 4.150 -14.015 1.00 78.62 85 MET A CA 1
ATOM 641 C C . MET A 1 85 ? 5.143 4.459 -14.797 1.00 78.62 85 MET A C 1
ATOM 643 O O . MET A 1 85 ? 4.058 4.254 -14.261 1.00 78.62 85 MET A O 1
ATOM 647 N N . GLU A 1 86 ? 5.257 4.911 -16.047 1.00 81.06 86 GLU A N 1
ATOM 648 C CA . GLU A 1 86 ? 4.119 5.138 -16.946 1.00 81.06 86 GLU A CA 1
ATOM 649 C C . GLU A 1 86 ? 3.367 3.831 -17.236 1.00 81.06 86 GLU A C 1
ATOM 651 O O . GLU A 1 86 ? 2.153 3.780 -17.061 1.00 81.06 86 GLU A O 1
ATOM 656 N N . GLU A 1 87 ? 4.086 2.747 -17.552 1.00 80.69 87 GLU A N 1
ATOM 657 C CA . GLU A 1 87 ? 3.504 1.410 -17.745 1.00 80.69 87 GLU A CA 1
ATOM 658 C C . GLU A 1 87 ? 2.739 0.941 -16.495 1.00 80.69 87 GLU A C 1
ATOM 660 O O . GLU A 1 87 ? 1.590 0.524 -16.597 1.00 80.69 87 GLU A O 1
ATOM 665 N N . MET A 1 88 ? 3.308 1.102 -15.295 1.00 73.44 88 MET A N 1
ATOM 666 C CA . MET A 1 88 ? 2.610 0.766 -14.044 1.00 73.44 88 MET A CA 1
ATOM 667 C C . MET A 1 88 ? 1.365 1.615 -13.779 1.00 73.44 88 MET A C 1
ATOM 669 O O . MET A 1 88 ? 0.414 1.125 -13.171 1.00 73.44 88 MET A O 1
ATOM 673 N N . MET A 1 89 ? 1.360 2.883 -14.193 1.00 74.12 89 MET A N 1
ATOM 674 C CA . MET A 1 89 ? 0.183 3.743 -14.062 1.00 74.12 89 MET A CA 1
ATOM 675 C C . MET A 1 89 ? -0.924 3.361 -15.046 1.00 74.12 89 MET A C 1
ATOM 677 O O . MET A 1 89 ? -2.099 3.413 -14.682 1.00 74.12 89 MET A O 1
ATOM 681 N N . ASP A 1 90 ? -0.564 2.979 -16.270 1.00 78.38 90 ASP A N 1
ATOM 682 C CA . ASP A 1 90 ? -1.519 2.565 -17.299 1.00 78.38 90 ASP A CA 1
ATOM 683 C C . ASP A 1 90 ? -2.094 1.171 -17.029 1.00 78.38 90 ASP A C 1
ATOM 685 O O . ASP A 1 90 ? -3.289 0.938 -17.231 1.00 78.38 90 ASP A O 1
ATOM 689 N N . GLU A 1 91 ? -1.272 0.250 -16.528 1.00 75.94 91 GLU A N 1
ATOM 690 C CA . GLU A 1 91 ? -1.694 -1.111 -16.191 1.00 75.94 91 GLU A CA 1
ATOM 691 C C . GLU A 1 91 ? -2.549 -1.170 -14.921 1.00 75.94 91 GLU A C 1
ATOM 693 O O . GLU A 1 91 ? -3.272 -2.145 -14.713 1.00 75.94 91 GLU A O 1
ATOM 698 N N . CYS A 1 92 ? -2.518 -0.121 -14.094 1.00 77.62 92 CYS A N 1
ATOM 699 C CA . CYS A 1 92 ? -3.173 -0.123 -12.799 1.00 77.62 92 CYS A CA 1
ATOM 700 C C . CYS A 1 92 ? -4.108 1.077 -12.566 1.00 77.62 92 CYS A C 1
ATOM 702 O O . CYS A 1 92 ? -3.692 2.141 -12.089 1.00 77.62 92 CYS A O 1
ATOM 704 N N . PRO A 1 93 ? -5.421 0.892 -12.777 1.00 78.25 93 PRO A N 1
ATOM 705 C CA . PRO A 1 93 ? -6.433 1.914 -12.514 1.00 78.25 93 PRO A CA 1
ATOM 706 C C . PRO A 1 93 ? -6.435 2.418 -11.063 1.00 78.25 93 PRO A C 1
ATOM 708 O O . PRO A 1 93 ? -6.721 3.592 -10.821 1.00 78.25 93 PRO A O 1
ATOM 711 N N . ALA A 1 94 ? -6.069 1.561 -10.105 1.00 77.88 94 ALA A N 1
ATOM 712 C CA . ALA A 1 94 ? -5.991 1.915 -8.692 1.00 77.88 94 ALA A CA 1
ATOM 713 C C . ALA A 1 94 ? -4.943 3.007 -8.404 1.00 77.88 94 ALA A C 1
ATOM 715 O O . ALA A 1 94 ? -5.183 3.890 -7.581 1.00 77.88 94 ALA A O 1
ATOM 716 N N . PHE A 1 95 ? -3.812 3.033 -9.119 1.00 75.00 95 PHE A N 1
ATOM 717 C CA . PHE A 1 95 ? -2.830 4.115 -8.964 1.00 75.00 95 PHE A CA 1
ATOM 718 C C . PHE A 1 95 ? -3.388 5.469 -9.409 1.00 75.00 95 PHE A C 1
ATOM 720 O O . PHE A 1 95 ? -3.106 6.495 -8.786 1.00 75.00 95 PHE A O 1
ATOM 727 N N . LYS A 1 96 ? -4.217 5.478 -10.455 1.00 74.56 96 LYS A N 1
ATOM 728 C CA . LYS A 1 96 ? -4.890 6.690 -10.929 1.00 74.56 96 LYS A CA 1
ATOM 729 C C . LYS A 1 96 ? -5.917 7.204 -9.923 1.00 74.56 96 LYS A C 1
ATOM 731 O O . LYS A 1 96 ? -6.024 8.412 -9.739 1.00 74.56 96 LYS A O 1
ATOM 736 N N . GLU A 1 97 ? -6.643 6.302 -9.269 1.00 77.88 97 GLU A N 1
ATOM 737 C CA . GLU A 1 97 ? -7.592 6.655 -8.208 1.00 77.88 97 GLU A CA 1
ATOM 738 C C . GLU A 1 97 ? -6.865 7.169 -6.952 1.00 77.88 97 GLU A C 1
ATOM 740 O O . GLU A 1 97 ? -7.259 8.197 -6.411 1.00 77.88 97 GLU A O 1
ATOM 745 N N . LEU A 1 98 ? -5.738 6.555 -6.562 1.00 72.19 98 LEU A N 1
ATOM 746 C CA . LEU A 1 98 ? -4.891 7.026 -5.454 1.00 72.19 98 LEU A CA 1
ATOM 747 C C . LEU A 1 98 ? -4.259 8.403 -5.697 1.00 72.19 98 LEU A C 1
ATOM 749 O O . LEU A 1 98 ? -4.078 9.153 -4.745 1.00 72.19 98 LEU A O 1
ATOM 753 N N . MET A 1 99 ? -3.877 8.728 -6.936 1.00 69.50 99 MET A N 1
ATOM 754 C CA . MET A 1 99 ? -3.307 10.041 -7.281 1.00 69.50 99 MET A CA 1
ATOM 755 C C . MET A 1 99 ? -4.360 11.115 -7.587 1.00 69.50 99 MET A C 1
ATOM 757 O O . MET A 1 99 ? -4.013 12.289 -7.707 1.00 69.50 99 MET A O 1
ATOM 761 N N . GLY A 1 100 ? -5.622 10.721 -7.763 1.00 63.34 100 GLY A N 1
ATOM 762 C CA . GLY A 1 100 ? -6.745 11.621 -8.032 1.00 63.34 100 GLY A CA 1
ATOM 763 C C . GLY A 1 100 ? -7.495 12.098 -6.784 1.00 63.34 100 GLY A C 1
ATOM 764 O O . GLY A 1 100 ? -8.439 12.875 -6.936 1.00 63.34 100 GLY A O 1
ATOM 765 N N . HIS A 1 101 ? -7.094 11.633 -5.598 1.00 45.81 101 HIS A N 1
ATOM 766 C CA . HIS A 1 101 ? -7.613 12.044 -4.291 1.00 45.81 101 HIS A CA 1
ATOM 767 C C . HIS A 1 101 ? -6.732 13.110 -3.629 1.00 45.81 101 HIS A C 1
ATOM 769 O O . HIS A 1 101 ? -5.489 12.971 -3.669 1.00 45.81 101 HIS A O 1
#

Sequence (101 aa):
MKKVLLSLGVVAAMAMTSCGGHDMCSCAETRLEAMKEMEAAGDDEAKLKEIEEKYKADEEACKKLGDEMKEEMKDLSDEDKMKKMEEMMDECPAFKELMGH

Foldseek 3Di:
DDDDPDDPPDPPPVPPVPDDDDDLQVLLVLVVVLVVQCVVCDPVPVSNVVSCVVCVVVVVVNVVNVVVVVVVCVPDDPVVVVVVVVVVCVVHVSVVVVVVD

pLDDT: mean 75.19, std 17.27, range [38.19, 94.81]

Secondary structure (DSSP, 8-state):
------------TT---SSS---HHHHHHHHHHHHHHHHHHTT-HHHHHHHHHHHHHHHHHHHHHHHHHHHHHHTS-HHHHHHHHHHHHHH-HHHHHHH--

Radius of gyration: 18.51 Å; chains: 1; bounding box: 64×41×37 Å